Protein AF-A0A2V8BMN4-F1 (afdb_monomer_lite)

Structure (mmCIF, N/CA/C/O backbone):
data_AF-A0A2V8BMN4-F1
#
_entry.id   AF-A0A2V8BMN4-F1
#
loop_
_atom_site.group_PDB
_atom_site.id
_atom_site.type_symbol
_atom_site.label_atom_id
_atom_site.label_alt_id
_atom_site.label_comp_id
_atom_site.label_asym_id
_atom_site.label_entity_id
_atom_site.label_seq_id
_atom_site.pdbx_PDB_ins_code
_atom_site.Cartn_x
_atom_site.Cartn_y
_atom_site.Cartn_z
_atom_site.occupancy
_atom_site.B_iso_or_equiv
_atom_site.auth_seq_id
_atom_site.auth_comp_id
_atom_site.auth_asym_id
_atom_site.auth_atom_id
_atom_site.pdbx_PDB_model_num
ATOM 1 N N . PHE A 1 1 ? -4.314 14.842 12.140 1.00 91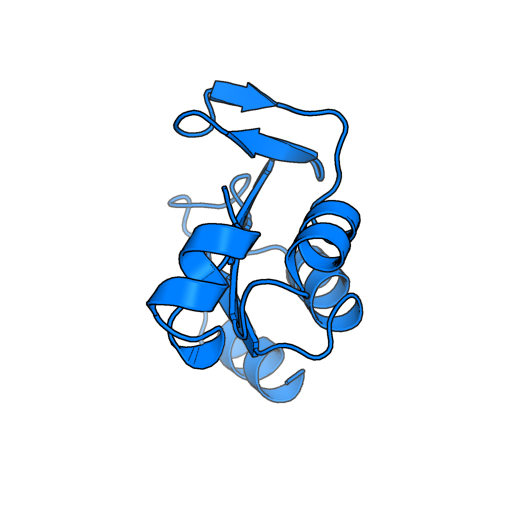.31 1 PHE A N 1
ATOM 2 C CA . PHE A 1 1 ? -5.089 14.914 10.883 1.00 91.31 1 PHE A CA 1
ATOM 3 C C . PHE A 1 1 ? -5.876 13.630 10.627 1.00 91.31 1 PHE A C 1
ATOM 5 O O . PHE A 1 1 ? -7.094 13.706 10.654 1.00 91.31 1 PHE A O 1
ATOM 12 N N . ALA A 1 2 ? -5.227 12.468 10.457 1.00 93.56 2 ALA A N 1
ATOM 13 C CA . ALA A 1 2 ? -5.898 11.204 10.106 1.00 93.56 2 ALA A CA 1
ATOM 14 C C . ALA A 1 2 ? -7.074 10.822 11.030 1.00 93.56 2 ALA A C 1
ATOM 16 O O . ALA A 1 2 ? -8.135 10.457 10.535 1.00 93.56 2 ALA A O 1
ATOM 17 N N . THR A 1 3 ? -6.935 11.006 12.350 1.00 96.94 3 THR A N 1
ATOM 18 C CA . THR A 1 3 ? -8.036 10.829 13.315 1.00 96.94 3 THR A CA 1
ATOM 19 C C . THR A 1 3 ? -9.256 11.682 12.974 1.00 96.94 3 THR A C 1
ATOM 21 O O . THR A 1 3 ? -10.347 11.152 12.834 1.00 96.94 3 THR A O 1
ATOM 24 N N . ALA A 1 4 ? -9.065 12.988 12.764 1.00 97.69 4 ALA A N 1
ATOM 25 C CA . ALA A 1 4 ? -10.161 13.906 12.462 1.00 97.69 4 ALA A CA 1
ATOM 26 C C . ALA A 1 4 ? -10.844 13.573 11.126 1.00 97.69 4 ALA A C 1
ATOM 28 O O . ALA A 1 4 ? -12.061 13.673 11.025 1.00 97.69 4 ALA A O 1
ATOM 29 N N . LEU A 1 5 ? -10.073 13.144 10.117 1.00 97.00 5 LEU A N 1
ATOM 30 C CA . LEU A 1 5 ? -10.630 12.698 8.840 1.00 97.00 5 LEU A CA 1
ATOM 31 C C . LEU A 1 5 ? -11.497 11.449 9.032 1.00 97.00 5 LEU A C 1
ATOM 33 O O . LEU A 1 5 ? -12.662 11.453 8.645 1.00 97.00 5 LEU A O 1
ATOM 37 N N . ARG A 1 6 ? -10.948 10.412 9.677 1.00 96.69 6 ARG A N 1
ATOM 38 C CA . ARG A 1 6 ? -11.675 9.178 10.000 1.00 96.69 6 ARG A CA 1
ATOM 39 C C . ARG A 1 6 ? -12.967 9.476 10.761 1.00 96.69 6 ARG A C 1
ATOM 41 O O . ARG A 1 6 ? -14.008 8.937 10.402 1.00 96.69 6 ARG A O 1
ATOM 48 N N . ASP A 1 7 ? -12.901 10.320 11.787 1.00 97.88 7 ASP A N 1
ATOM 49 C CA . ASP A 1 7 ? -14.051 10.648 12.635 1.00 97.88 7 ASP A CA 1
ATOM 50 C C . ASP A 1 7 ? -15.134 11.418 11.857 1.00 97.88 7 ASP A C 1
ATOM 52 O O . ASP A 1 7 ? -16.319 11.270 12.144 1.00 97.88 7 ASP A O 1
ATOM 56 N N . ALA A 1 8 ? -14.748 12.198 10.841 1.00 98.19 8 ALA A N 1
ATOM 57 C CA . ALA A 1 8 ? -15.678 12.961 10.015 1.00 98.19 8 ALA A CA 1
ATOM 58 C C . ALA A 1 8 ? -16.393 12.123 8.942 1.00 98.19 8 ALA A C 1
ATOM 60 O O . ALA A 1 8 ? -17.570 12.363 8.676 1.00 98.19 8 ALA A O 1
ATOM 61 N N . VAL A 1 9 ? -15.702 11.176 8.290 1.00 97.94 9 VAL A N 1
ATOM 62 C CA . VAL A 1 9 ? -16.262 10.461 7.122 1.00 97.94 9 VAL A CA 1
ATOM 63 C C . VAL A 1 9 ? -16.553 8.978 7.353 1.00 97.94 9 VAL A C 1
ATOM 65 O O . VAL A 1 9 ? -17.337 8.401 6.595 1.00 97.94 9 VAL A O 1
ATOM 68 N N . GLY A 1 10 ? -15.992 8.387 8.408 1.00 97.25 10 GLY A N 1
ATOM 69 C CA . GLY A 1 10 ? -15.970 6.944 8.625 1.00 97.25 10 GLY A CA 1
ATOM 70 C C . GLY A 1 10 ? -14.721 6.307 8.017 1.00 97.25 10 GLY A C 1
ATOM 71 O O . GLY A 1 10 ? -14.289 6.648 6.917 1.00 97.25 10 GLY A O 1
ATOM 72 N N . ARG A 1 11 ? -14.116 5.374 8.753 1.00 96.25 11 ARG A N 1
ATOM 73 C CA . ARG A 1 11 ? -12.879 4.677 8.361 1.00 96.25 11 ARG A CA 1
ATOM 74 C C . ARG A 1 11 ? -13.017 3.898 7.048 1.00 96.25 11 ARG A C 1
ATOM 76 O O . ARG A 1 11 ? -12.063 3.817 6.279 1.00 96.25 11 ARG A O 1
ATOM 83 N N . ASP A 1 12 ? -14.211 3.376 6.794 1.00 97.19 12 ASP A N 1
ATOM 84 C CA . ASP A 1 12 ? -14.607 2.624 5.603 1.00 97.19 12 ASP A CA 1
ATOM 85 C C . ASP A 1 12 ? -14.511 3.448 4.313 1.00 97.19 12 ASP A C 1
ATOM 87 O O . ASP A 1 12 ? -14.382 2.880 3.229 1.00 97.19 12 ASP A O 1
ATOM 91 N N . LYS A 1 13 ? -14.517 4.781 4.436 1.00 97.50 13 LYS A N 1
ATOM 92 C CA . LYS A 1 13 ? -14.416 5.734 3.323 1.00 97.50 13 LYS A CA 1
ATOM 93 C C . LYS A 1 13 ? -13.026 6.338 3.158 1.00 97.50 13 LYS A C 1
ATOM 95 O O . LYS A 1 13 ? -12.853 7.263 2.367 1.00 97.50 13 LYS A O 1
ATOM 100 N N . VAL A 1 14 ? -12.041 5.858 3.914 1.00 97.81 14 VAL A N 1
ATOM 101 C CA . VAL A 1 14 ? -10.661 6.339 3.847 1.00 97.81 14 VAL A CA 1
ATOM 102 C C . VAL A 1 14 ? -9.782 5.230 3.284 1.00 97.81 14 VAL A C 1
ATOM 104 O O . VAL A 1 14 ? -9.812 4.103 3.776 1.00 97.81 14 VAL A O 1
ATOM 107 N N . ILE A 1 15 ? -8.973 5.577 2.281 1.00 97.94 15 ILE A N 1
ATOM 108 C CA . ILE A 1 15 ? -7.925 4.719 1.721 1.00 97.94 15 ILE A CA 1
ATOM 109 C C . ILE A 1 15 ? -6.571 5.350 2.046 1.00 97.94 15 ILE A C 1
ATOM 111 O O . ILE A 1 15 ? -6.354 6.535 1.780 1.00 97.94 15 ILE A O 1
ATOM 115 N N . GLY A 1 16 ? -5.667 4.570 2.633 1.00 97.56 16 GLY A N 1
ATOM 116 C CA . GLY A 1 16 ? -4.282 4.980 2.852 1.00 97.56 16 GLY A CA 1
ATOM 117 C C . GLY A 1 16 ? -3.439 4.709 1.609 1.00 97.56 16 GLY A C 1
ATOM 118 O O . GLY A 1 16 ? -3.278 3.554 1.226 1.00 97.56 16 GLY A O 1
ATOM 119 N N . ALA A 1 17 ? -2.887 5.749 0.985 1.00 97.44 17 ALA A N 1
ATOM 120 C CA . ALA A 1 17 ? -1.907 5.580 -0.087 1.00 97.44 17 ALA A CA 1
ATOM 121 C C . ALA A 1 17 ? -0.515 5.321 0.507 1.00 97.44 17 ALA A C 1
ATOM 123 O O . ALA A 1 17 ? -0.047 6.082 1.359 1.00 97.44 17 ALA A O 1
ATOM 124 N N . VAL A 1 18 ? 0.130 4.245 0.062 1.00 97.81 18 VAL A N 1
ATOM 125 C CA . VAL A 1 18 ? 1.433 3.780 0.540 1.00 97.81 18 VAL A CA 1
ATOM 126 C C . VAL A 1 18 ? 2.327 3.556 -0.671 1.00 97.81 18 VAL A C 1
ATOM 128 O O . VAL A 1 18 ? 2.313 2.498 -1.292 1.00 97.81 18 VAL A O 1
ATOM 131 N N . ASP A 1 19 ? 3.119 4.568 -1.003 1.00 97.88 19 ASP A N 1
ATOM 132 C CA . ASP A 1 19 ? 4.029 4.527 -2.144 1.00 97.88 19 ASP A CA 1
ATOM 133 C C . ASP A 1 19 ? 5.439 4.195 -1.662 1.00 97.88 19 ASP A C 1
ATOM 135 O O . ASP A 1 19 ? 5.988 4.900 -0.808 1.00 97.88 19 ASP A O 1
ATOM 139 N N . SER A 1 20 ? 6.044 3.140 -2.210 1.00 97.50 20 SER A N 1
ATOM 140 C CA . SER A 1 20 ? 7.384 2.711 -1.812 1.00 97.50 20 SER A CA 1
ATOM 141 C C . SER A 1 20 ? 8.352 2.616 -2.980 1.00 97.50 20 SER A C 1
ATOM 143 O O . SER A 1 20 ? 8.024 2.040 -4.013 1.00 97.50 20 SER A O 1
ATOM 145 N N . ARG A 1 21 ? 9.561 3.150 -2.778 1.00 96.25 21 ARG A N 1
ATOM 146 C CA . ARG A 1 21 ? 10.705 3.040 -3.688 1.00 96.25 21 ARG A CA 1
ATOM 147 C C . ARG A 1 21 ? 11.924 2.562 -2.909 1.00 96.25 21 ARG A C 1
ATOM 149 O O . ARG A 1 21 ? 12.239 3.135 -1.864 1.00 96.25 21 ARG A O 1
ATOM 156 N N . GLY A 1 22 ? 12.600 1.527 -3.394 1.00 94.50 22 GLY A N 1
ATOM 157 C CA . GLY A 1 22 ? 13.723 0.901 -2.697 1.00 94.50 22 GLY A CA 1
ATOM 158 C C . GLY A 1 22 ? 13.350 0.382 -1.303 1.00 94.50 22 GLY A C 1
ATOM 159 O O . GLY A 1 22 ? 14.167 0.453 -0.392 1.00 94.50 22 GLY A O 1
ATOM 160 N N . GLY A 1 23 ? 12.100 -0.056 -1.107 1.00 93.88 23 GLY A N 1
ATOM 161 C CA . GLY A 1 23 ? 11.584 -0.550 0.179 1.00 93.88 23 GLY A CA 1
ATOM 162 C C . GLY A 1 23 ? 11.200 0.530 1.201 1.00 93.88 23 GLY A C 1
ATOM 163 O O . GLY A 1 23 ? 10.659 0.210 2.260 1.00 93.88 23 GLY A O 1
ATOM 164 N N . HIS A 1 24 ? 11.413 1.806 0.879 1.00 97.50 24 HIS A N 1
ATOM 165 C CA . HIS A 1 24 ? 11.121 2.940 1.754 1.00 97.50 24 HIS A CA 1
ATOM 166 C C . HIS A 1 24 ? 9.960 3.779 1.231 1.00 97.50 24 HIS A C 1
ATOM 168 O O . HIS A 1 24 ? 9.711 3.824 0.027 1.00 97.50 24 HIS A O 1
ATOM 174 N N . ILE A 1 25 ? 9.248 4.449 2.131 1.00 98.12 25 ILE A N 1
ATOM 175 C CA . ILE A 1 25 ? 8.129 5.325 1.794 1.00 98.12 25 ILE A CA 1
ATOM 176 C C . ILE A 1 25 ? 8.631 6.562 1.073 1.00 98.12 25 ILE A C 1
ATOM 178 O O . ILE A 1 25 ? 9.584 7.215 1.507 1.00 98.12 25 ILE A O 1
ATOM 182 N N . VAL A 1 26 ? 7.935 6.918 -0.001 1.00 97.94 26 VAL A N 1
ATOM 183 C CA . VAL A 1 26 ? 8.159 8.163 -0.722 1.00 97.94 26 VAL A CA 1
ATOM 184 C C . VAL A 1 26 ? 6.909 9.036 -0.702 1.00 97.94 26 VAL A C 1
ATOM 186 O O . VAL A 1 26 ? 5.793 8.576 -0.903 1.00 97.94 26 VAL A O 1
ATOM 189 N N . VAL A 1 27 ? 7.095 10.330 -0.455 1.00 96.44 27 VAL A N 1
ATOM 190 C CA . VAL A 1 27 ? 6.019 11.330 -0.358 1.00 96.44 27 VAL A CA 1
ATOM 191 C C . VAL A 1 27 ? 6.321 12.543 -1.244 1.00 96.44 27 VAL A C 1
ATOM 193 O O . VAL A 1 27 ? 7.360 12.601 -1.909 1.00 96.44 27 VAL A O 1
ATOM 196 N N . HIS A 1 28 ? 5.407 13.520 -1.273 1.00 95.06 28 HIS A N 1
ATOM 197 C CA . HIS A 1 28 ? 5.505 14.730 -2.105 1.00 95.06 28 HIS A CA 1
ATOM 198 C C . HIS A 1 28 ? 5.685 14.417 -3.602 1.00 95.06 28 HIS A C 1
ATOM 200 O O . HIS A 1 28 ? 6.567 14.965 -4.265 1.00 95.06 28 HIS A O 1
ATOM 206 N N . GLY A 1 29 ? 4.861 13.506 -4.134 1.00 92.31 29 GLY A N 1
ATOM 207 C CA . GLY A 1 29 ? 4.971 13.046 -5.523 1.00 92.31 29 GLY A CA 1
ATOM 208 C C . GLY A 1 29 ? 6.271 12.281 -5.776 1.00 92.31 29 GLY A C 1
ATOM 209 O O . GLY A 1 29 ? 6.980 12.565 -6.736 1.00 92.31 29 GLY A O 1
ATOM 210 N N . TRP A 1 30 ? 6.615 11.379 -4.854 1.00 95.19 30 TRP A N 1
ATOM 211 C CA . TRP A 1 30 ? 7.797 10.507 -4.887 1.00 95.19 30 TRP A CA 1
ATOM 212 C C . TRP A 1 30 ? 9.159 11.218 -4.817 1.00 95.19 30 TRP A C 1
ATOM 214 O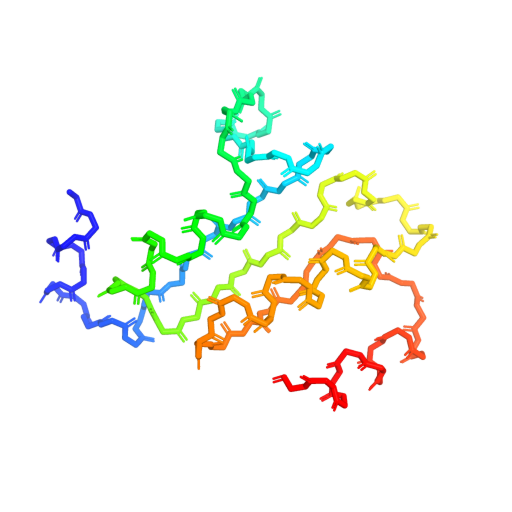 O . TRP A 1 30 ? 10.206 10.629 -5.109 1.00 95.19 30 TRP A O 1
ATOM 224 N N . LYS A 1 31 ? 9.176 12.493 -4.417 1.00 94.56 31 LYS A N 1
ATOM 225 C CA . LYS A 1 31 ? 10.392 13.322 -4.359 1.00 94.56 31 LYS A CA 1
ATOM 226 C C . LYS A 1 31 ? 11.158 13.177 -3.051 1.00 94.56 31 LYS A C 1
ATOM 228 O O . LYS A 1 31 ? 12.362 13.407 -3.029 1.00 94.56 31 LYS A O 1
ATOM 233 N N . THR A 1 32 ? 10.480 12.798 -1.973 1.00 96.88 32 THR A N 1
ATOM 234 C CA . THR A 1 32 ? 11.082 12.723 -0.639 1.00 96.88 32 THR A CA 1
ATOM 235 C C . THR A 1 32 ? 10.971 11.308 -0.106 1.00 96.88 32 THR A C 1
ATOM 237 O O . THR A 1 32 ? 9.860 10.836 0.118 1.00 96.88 32 THR A O 1
ATOM 240 N N . ALA A 1 33 ? 12.109 10.650 0.106 1.00 97.19 33 ALA A N 1
ATOM 241 C CA . ALA A 1 33 ? 12.165 9.372 0.805 1.00 97.19 33 ALA A CA 1
ATOM 242 C C . ALA A 1 33 ? 12.175 9.592 2.323 1.00 97.19 33 ALA A C 1
ATOM 244 O O . ALA A 1 33 ? 12.808 10.525 2.820 1.00 97.19 33 ALA A O 1
ATOM 245 N N . LEU A 1 34 ? 11.478 8.724 3.046 1.00 96.88 34 LEU A N 1
ATOM 246 C CA . LEU A 1 34 ? 11.464 8.662 4.503 1.00 96.88 34 LEU A CA 1
ATOM 247 C C . LEU A 1 34 ? 12.155 7.368 4.958 1.00 96.88 34 LEU A C 1
ATOM 249 O O . LEU A 1 34 ? 12.134 6.389 4.220 1.00 96.88 34 LEU A O 1
ATOM 253 N N . PRO A 1 35 ? 12.714 7.302 6.179 1.00 96.00 35 PRO A N 1
ATOM 254 C CA . PRO A 1 35 ? 13.328 6.074 6.697 1.00 96.00 35 PRO A CA 1
ATOM 255 C C . PRO A 1 35 ? 12.309 4.969 7.036 1.00 96.00 35 PRO A C 1
ATOM 257 O O . PRO A 1 35 ? 12.700 3.910 7.509 1.00 96.00 35 PRO A O 1
ATOM 260 N N . LEU A 1 36 ? 11.017 5.213 6.804 1.00 97.00 36 LEU A N 1
ATOM 261 C CA . LEU A 1 36 ? 9.918 4.298 7.088 1.00 97.00 36 LEU A CA 1
ATOM 262 C C . LEU A 1 36 ? 9.741 3.298 5.944 1.00 97.00 36 LEU A C 1
ATOM 264 O O . LEU A 1 36 ? 9.737 3.688 4.776 1.00 97.00 36 LEU A O 1
ATOM 268 N N . THR A 1 37 ? 9.550 2.029 6.268 1.00 98.12 37 THR A N 1
ATOM 269 C CA . THR A 1 37 ? 9.195 0.985 5.302 1.00 98.12 37 THR A CA 1
ATOM 270 C C . THR A 1 37 ? 7.696 0.984 4.993 1.00 98.12 37 THR A C 1
ATOM 272 O O . THR A 1 37 ? 6.884 1.553 5.726 1.00 98.12 37 THR A O 1
ATOM 275 N N . ALA A 1 38 ? 7.297 0.308 3.911 1.00 97.44 38 ALA A N 1
ATOM 276 C CA . ALA A 1 38 ? 5.879 0.141 3.573 1.00 97.44 38 ALA A CA 1
ATOM 277 C C . ALA A 1 38 ? 5.085 -0.604 4.660 1.00 97.4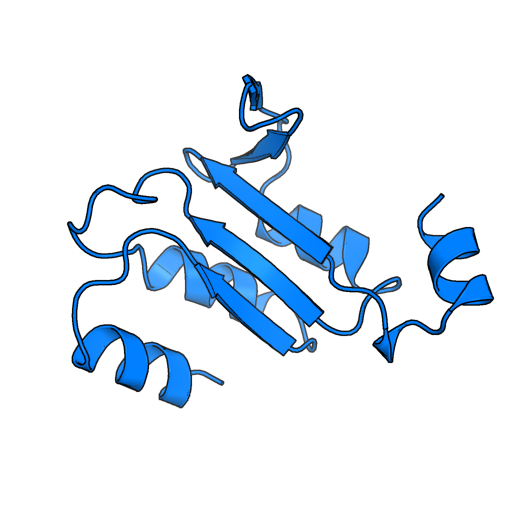4 38 ALA A C 1
ATOM 279 O O . ALA A 1 38 ? 3.955 -0.229 4.968 1.00 97.44 38 ALA A O 1
ATOM 280 N N . VAL A 1 39 ? 5.704 -1.612 5.279 1.00 98.00 39 VAL A N 1
ATOM 281 C CA . VAL A 1 39 ? 5.124 -2.402 6.375 1.00 98.00 39 VAL A CA 1
ATOM 282 C C . VAL A 1 39 ? 4.825 -1.520 7.587 1.00 98.00 39 VAL A C 1
ATOM 284 O O . VAL A 1 39 ? 3.695 -1.502 8.074 1.00 98.00 39 VAL A O 1
ATOM 287 N N . GLU A 1 40 ? 5.807 -0.739 8.041 1.00 98.19 40 GLU A N 1
ATOM 288 C CA . GLU A 1 40 ? 5.630 0.145 9.198 1.00 98.19 40 GLU A CA 1
ATOM 289 C C . GLU A 1 40 ? 4.584 1.235 8.921 1.00 98.19 40 GLU A C 1
ATOM 291 O O . GLU A 1 40 ? 3.791 1.582 9.797 1.00 98.19 40 GLU A O 1
ATOM 296 N N . ALA A 1 41 ? 4.544 1.756 7.691 1.00 97.75 41 ALA A N 1
ATOM 297 C CA . ALA A 1 41 ? 3.569 2.764 7.290 1.00 97.75 41 ALA A CA 1
ATOM 298 C C . ALA A 1 41 ? 2.134 2.232 7.336 1.00 97.75 41 ALA A C 1
ATOM 300 O O . ALA A 1 41 ? 1.250 2.892 7.883 1.00 97.75 41 ALA A O 1
ATOM 301 N N . VAL A 1 42 ? 1.908 1.030 6.806 1.00 97.69 42 VAL A N 1
ATOM 302 C CA . VAL A 1 42 ? 0.596 0.378 6.836 1.00 97.69 42 VAL A CA 1
ATOM 303 C C . VAL A 1 42 ? 0.140 0.121 8.270 1.00 97.69 42 VAL A C 1
ATOM 305 O O . VAL A 1 42 ? -0.972 0.508 8.628 1.00 97.69 42 VAL A O 1
ATOM 308 N N . GLN A 1 43 ? 1.006 -0.425 9.123 1.00 97.88 43 GLN A N 1
ATOM 309 C CA . GLN A 1 43 ? 0.682 -0.665 10.534 1.00 97.88 43 GLN A CA 1
ATOM 310 C C . GLN A 1 43 ? 0.326 0.631 11.276 1.00 97.88 43 GLN A C 1
ATOM 312 O O . GLN A 1 43 ? -0.632 0.671 12.050 1.00 97.88 43 GLN A O 1
ATOM 317 N N . ALA A 1 44 ? 1.060 1.717 11.014 1.00 96.88 44 ALA A N 1
ATOM 318 C CA . ALA A 1 44 ? 0.789 3.019 11.618 1.00 96.88 44 ALA A CA 1
ATOM 319 C C . ALA A 1 44 ? -0.538 3.637 11.142 1.00 96.88 44 ALA A C 1
ATOM 321 O O . ALA A 1 44 ? -1.186 4.372 11.894 1.00 96.88 44 ALA A O 1
ATOM 322 N N . LEU A 1 45 ? -0.946 3.358 9.901 1.00 97.06 45 LEU A N 1
ATOM 323 C CA . LEU A 1 45 ? -2.146 3.921 9.283 1.00 97.06 45 LEU A CA 1
ATOM 324 C C . LEU A 1 45 ? -3.410 3.071 9.488 1.00 97.06 45 LEU A C 1
ATOM 326 O O . LEU A 1 45 ? -4.517 3.602 9.393 1.00 97.06 45 LEU A O 1
ATOM 330 N N . GLU A 1 46 ? -3.271 1.787 9.822 1.00 96.94 46 GLU A N 1
ATOM 331 C CA . GLU A 1 46 ? -4.372 0.824 9.956 1.00 96.94 46 GLU A CA 1
ATOM 332 C C . GLU A 1 46 ? -5.528 1.284 10.875 1.00 96.94 46 GLU A C 1
ATOM 334 O O . GLU A 1 46 ? -6.696 1.026 10.555 1.00 96.94 46 GLU A O 1
ATOM 339 N N . PRO A 1 47 ? -5.303 2.028 11.977 1.00 97.38 47 PRO A N 1
ATOM 340 C CA . PRO A 1 47 ? -6.396 2.573 12.788 1.00 97.38 47 PRO A CA 1
ATOM 341 C C . PRO A 1 47 ? -7.288 3.617 12.083 1.00 97.38 47 PRO A C 1
ATOM 343 O O . PRO A 1 47 ? -8.340 3.977 12.627 1.00 97.38 47 PRO A O 1
ATOM 346 N N . TYR A 1 48 ? -6.884 4.129 10.914 1.00 97.94 48 TYR A N 1
ATOM 347 C CA . TYR A 1 48 ? -7.504 5.284 10.250 1.00 97.94 48 TYR A CA 1
ATOM 348 C C . TYR A 1 48 ? -8.168 4.988 8.900 1.00 97.94 48 TYR A C 1
ATOM 350 O O . TYR A 1 48 ? -8.995 5.792 8.475 1.00 97.94 48 TYR A O 1
ATOM 358 N N . CYS A 1 49 ? -7.885 3.847 8.267 1.00 97.56 49 CYS A N 1
ATOM 359 C CA . CYS A 1 49 ? -8.472 3.434 6.986 1.00 97.56 49 CYS A CA 1
ATOM 360 C C . CYS A 1 49 ? -8.831 1.942 6.971 1.00 97.56 49 CYS A C 1
ATOM 362 O O . CYS A 1 49 ? -8.289 1.162 7.755 1.00 97.56 49 CYS A O 1
ATOM 364 N N . ASP A 1 50 ? -9.773 1.545 6.111 1.00 97.56 50 ASP A N 1
ATOM 365 C CA . ASP A 1 50 ? -10.150 0.134 5.891 1.00 97.56 50 ASP A CA 1
ATOM 366 C C . ASP A 1 50 ? -9.540 -0.480 4.631 1.00 97.56 50 ASP A C 1
ATOM 368 O O . ASP A 1 50 ? -9.704 -1.676 4.375 1.00 97.56 50 ASP A O 1
ATOM 372 N N . GLU A 1 51 ? -8.807 0.325 3.870 1.00 97.94 51 GLU A N 1
ATOM 373 C CA . GLU A 1 51 ? -8.112 -0.111 2.673 1.00 97.94 51 GLU A CA 1
ATOM 374 C C . GLU A 1 51 ? -6.809 0.660 2.477 1.00 97.94 51 GLU A C 1
ATOM 376 O O . GLU A 1 51 ? -6.680 1.825 2.869 1.00 97.94 51 GLU A O 1
ATOM 381 N N . PHE A 1 52 ? -5.854 -0.015 1.851 1.00 98.38 52 PHE A N 1
ATOM 382 C CA . PHE A 1 52 ? -4.592 0.542 1.411 1.00 98.38 52 PHE A CA 1
ATOM 383 C C . PHE A 1 52 ? -4.458 0.424 -0.098 1.00 98.38 52 PHE A C 1
ATOM 385 O O . PHE A 1 52 ? -4.739 -0.626 -0.670 1.00 98.38 52 PHE A O 1
ATOM 392 N N . LEU A 1 53 ? -3.974 1.490 -0.724 1.00 97.94 53 LEU A N 1
ATOM 393 C CA . LEU A 1 53 ? -3.434 1.451 -2.074 1.00 97.94 53 LEU A CA 1
ATOM 394 C C . LEU A 1 53 ? -1.914 1.414 -1.943 1.00 97.94 53 LEU A C 1
ATOM 396 O O . LEU A 1 53 ? -1.314 2.413 -1.545 1.00 97.94 53 LEU A O 1
ATOM 400 N N . TYR A 1 54 ? -1.311 0.264 -2.228 1.00 97.81 54 TYR A N 1
ATOM 401 C CA . TYR A 1 54 ? 0.138 0.107 -2.210 1.00 97.81 54 TYR A CA 1
ATOM 402 C C . TYR A 1 54 ? 0.702 0.205 -3.621 1.00 97.81 54 TYR A C 1
ATOM 404 O O . TYR A 1 54 ? 0.365 -0.613 -4.477 1.00 97.81 54 TYR A O 1
ATOM 412 N N . THR A 1 55 ? 1.594 1.169 -3.832 1.00 97.69 55 THR A N 1
ATOM 413 C CA . THR A 1 55 ? 2.276 1.377 -5.109 1.00 97.69 55 THR A CA 1
ATOM 414 C C . THR A 1 55 ? 3.738 0.971 -4.984 1.00 97.69 55 THR A C 1
ATOM 416 O O . THR A 1 55 ? 4.503 1.590 -4.233 1.00 97.69 55 THR A O 1
ATOM 419 N N . HIS A 1 56 ? 4.156 -0.036 -5.752 1.00 96.75 56 HIS A N 1
ATOM 420 C CA . HIS A 1 56 ? 5.572 -0.355 -5.918 1.00 96.75 56 HIS A CA 1
ATOM 421 C C . HIS A 1 56 ? 6.191 0.578 -6.971 1.00 96.75 56 HIS A C 1
ATOM 423 O O . HIS A 1 56 ? 6.153 0.316 -8.173 1.00 96.75 56 HIS A O 1
ATOM 429 N N . VAL A 1 57 ? 6.732 1.712 -6.514 1.00 96.81 57 VAL A N 1
ATOM 430 C CA . VAL A 1 57 ? 7.194 2.819 -7.370 1.00 96.81 57 VAL A CA 1
ATOM 431 C C . VAL A 1 57 ? 8.388 2.420 -8.235 1.00 96.81 57 VAL A C 1
ATOM 433 O O . VAL A 1 57 ? 8.551 2.970 -9.319 1.00 96.81 57 VAL A O 1
ATOM 436 N N . ASP A 1 58 ? 9.208 1.462 -7.795 1.00 93.12 58 ASP A N 1
ATOM 437 C CA . ASP A 1 58 ? 10.371 0.997 -8.564 1.00 93.12 58 ASP A CA 1
ATOM 438 C C . ASP A 1 58 ? 9.986 0.453 -9.952 1.00 93.12 58 ASP A C 1
ATOM 440 O O . ASP A 1 58 ? 10.761 0.595 -10.897 1.00 93.12 58 ASP A O 1
ATOM 444 N N . THR A 1 59 ? 8.786 -0.124 -10.095 1.00 91.38 59 THR A N 1
ATOM 445 C CA . THR A 1 59 ? 8.292 -0.706 -11.357 1.00 91.38 59 THR A CA 1
ATOM 446 C C . THR A 1 59 ? 7.093 0.033 -11.951 1.00 91.38 59 THR A C 1
ATOM 448 O O . THR A 1 59 ? 6.572 -0.367 -12.996 1.00 91.38 59 THR A O 1
ATOM 451 N N . GLU A 1 60 ? 6.632 1.109 -11.312 1.00 89.81 60 GLU A N 1
ATOM 452 C CA . GLU A 1 60 ? 5.450 1.856 -11.746 1.00 89.81 60 GLU A CA 1
ATOM 453 C C . GLU A 1 60 ? 5.642 2.459 -13.146 1.00 89.81 60 GLU A C 1
ATOM 455 O O . GLU A 1 60 ? 6.664 3.069 -13.455 1.00 89.81 60 GLU A O 1
ATOM 460 N N . GLY A 1 61 ? 4.652 2.253 -14.019 1.00 87.94 61 GLY A N 1
ATOM 461 C CA . GLY A 1 61 ? 4.678 2.703 -15.412 1.00 87.94 61 GLY A CA 1
ATOM 462 C C . GLY A 1 61 ? 5.708 2.027 -16.329 1.00 87.94 61 GLY A C 1
ATOM 463 O O . GLY A 1 61 ? 5.733 2.344 -17.517 1.00 87.94 61 GLY A O 1
ATOM 464 N N . LEU A 1 62 ? 6.535 1.096 -15.834 1.00 90.38 62 LEU A N 1
ATOM 465 C CA . LEU A 1 62 ? 7.578 0.452 -16.646 1.00 90.38 62 LEU A CA 1
ATOM 466 C C . LEU A 1 62 ? 7.067 -0.736 -17.469 1.00 90.38 62 LEU A C 1
ATOM 468 O O . LEU A 1 62 ? 7.692 -1.099 -18.460 1.00 90.38 62 LEU A O 1
ATOM 472 N N . MET A 1 63 ? 5.934 -1.332 -17.078 1.00 85.50 63 MET A N 1
ATOM 473 C CA . MET A 1 63 ? 5.379 -2.540 -17.709 1.00 85.50 63 MET A CA 1
ATOM 474 C C . MET A 1 63 ? 6.407 -3.684 -17.821 1.00 85.50 63 MET A C 1
ATOM 476 O O . MET A 1 63 ? 6.458 -4.392 -18.826 1.00 85.50 63 MET A O 1
ATOM 480 N N . THR A 1 64 ? 7.221 -3.878 -16.780 1.00 90.50 64 THR A N 1
ATOM 481 C CA . THR A 1 64 ? 8.247 -4.936 -16.706 1.00 90.50 64 THR A CA 1
ATOM 482 C C . THR A 1 64 ? 7.944 -6.023 -15.672 1.00 90.50 64 THR A C 1
ATOM 484 O O . THR A 1 64 ? 8.799 -6.865 -15.412 1.00 90.50 64 THR A O 1
ATOM 487 N N . GLY A 1 65 ? 6.751 -6.005 -15.079 1.00 87.75 65 GLY A N 1
ATOM 488 C CA . GLY A 1 65 ? 6.381 -6.844 -13.945 1.00 87.75 65 GLY A CA 1
ATOM 489 C C . GLY A 1 65 ? 6.553 -6.103 -12.621 1.00 87.75 65 GLY A C 1
ATOM 490 O O . GLY A 1 65 ? 7.302 -5.126 -12.532 1.00 87.75 65 GLY A O 1
ATOM 491 N N . THR A 1 66 ? 5.825 -6.556 -11.603 1.00 92.06 66 THR A N 1
ATOM 492 C CA . THR A 1 66 ? 5.847 -5.973 -10.251 1.00 92.06 66 THR A CA 1
ATOM 493 C C . THR A 1 66 ? 6.545 -6.886 -9.248 1.00 92.06 66 THR A C 1
ATOM 495 O O . THR A 1 66 ? 6.690 -8.089 -9.468 1.00 92.06 66 THR A O 1
ATOM 498 N N . SER A 1 67 ? 6.950 -6.334 -8.104 1.00 94.38 67 SER A N 1
ATOM 499 C CA . SER A 1 67 ? 7.463 -7.142 -7.000 1.00 94.38 67 SER A CA 1
ATOM 500 C C . SER A 1 67 ? 6.310 -7.772 -6.215 1.00 94.38 67 SER A C 1
ATOM 502 O O . SER A 1 67 ? 5.742 -7.158 -5.310 1.00 94.38 67 SER A O 1
ATOM 504 N N . ILE A 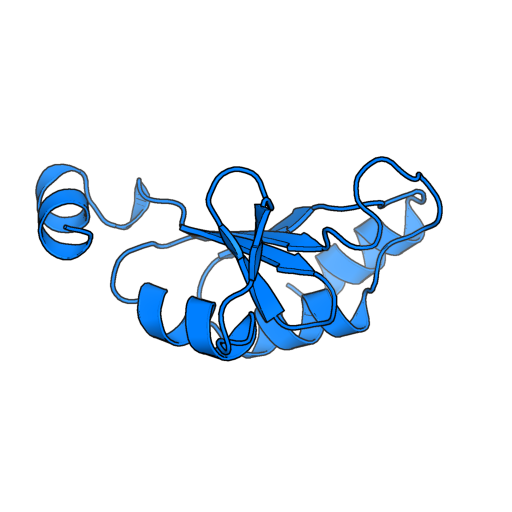1 68 ? 5.985 -9.026 -6.542 1.00 94.00 68 ILE A N 1
ATOM 505 C CA . ILE A 1 68 ? 4.991 -9.817 -5.798 1.00 94.00 68 ILE A CA 1
ATOM 506 C C . ILE A 1 68 ? 5.392 -9.934 -4.324 1.00 94.00 68 ILE A C 1
ATOM 508 O O . ILE A 1 68 ? 4.561 -9.705 -3.452 1.00 94.00 68 ILE A O 1
ATOM 512 N N . ASP A 1 69 ? 6.667 -10.190 -4.030 1.00 95.06 69 ASP A N 1
ATOM 513 C CA . ASP A 1 69 ? 7.154 -10.321 -2.652 1.00 95.06 69 ASP A CA 1
ATOM 514 C C . ASP A 1 69 ? 6.956 -9.039 -1.831 1.00 95.06 69 ASP A C 1
ATOM 516 O O . ASP A 1 69 ? 6.537 -9.107 -0.674 1.00 95.06 69 ASP A O 1
ATOM 520 N N . ALA A 1 70 ? 7.199 -7.862 -2.421 1.00 95.75 70 ALA A N 1
ATOM 521 C CA . ALA A 1 70 ? 6.966 -6.590 -1.738 1.00 95.75 70 ALA A CA 1
ATOM 522 C C . ALA A 1 70 ? 5.476 -6.383 -1.427 1.00 95.75 70 ALA A C 1
ATOM 524 O O . ALA A 1 70 ? 5.125 -5.978 -0.318 1.00 95.75 70 ALA A O 1
ATOM 525 N N . ILE A 1 71 ? 4.596 -6.715 -2.378 1.00 96.25 71 ILE A N 1
ATOM 526 C CA . ILE A 1 71 ? 3.143 -6.642 -2.186 1.00 96.25 71 ILE A CA 1
ATOM 527 C C . ILE A 1 71 ? 2.700 -7.611 -1.083 1.00 96.25 71 ILE A C 1
ATOM 529 O O . ILE A 1 71 ? 1.949 -7.220 -0.189 1.00 96.25 71 ILE A O 1
ATOM 533 N N . LEU A 1 72 ? 3.188 -8.854 -1.099 1.00 96.06 72 LEU A N 1
ATOM 534 C CA . LEU A 1 72 ? 2.848 -9.866 -0.097 1.00 96.06 72 LEU A CA 1
ATOM 535 C C . LEU A 1 72 ? 3.358 -9.503 1.302 1.00 96.06 72 LEU A C 1
ATOM 537 O O . LEU A 1 72 ? 2.664 -9.757 2.287 1.00 96.06 72 LEU A O 1
ATOM 541 N N . ALA A 1 73 ? 4.520 -8.855 1.409 1.00 96.94 73 ALA A N 1
ATOM 542 C CA . ALA A 1 73 ? 5.018 -8.345 2.684 1.00 96.94 73 ALA A CA 1
ATOM 543 C C . ALA A 1 73 ? 4.068 -7.295 3.283 1.00 96.94 73 ALA A C 1
ATOM 545 O O . ALA A 1 73 ? 3.761 -7.338 4.475 1.00 96.94 73 ALA A O 1
ATOM 546 N N . VAL A 1 74 ? 3.550 -6.384 2.454 1.00 97.25 74 VAL A N 1
ATOM 547 C CA . VAL A 1 74 ? 2.555 -5.389 2.882 1.00 97.25 74 VAL A CA 1
ATOM 548 C C . VAL A 1 74 ? 1.218 -6.054 3.216 1.00 97.25 74 VAL A C 1
ATOM 550 O O . VAL A 1 74 ? 0.613 -5.743 4.241 1.00 97.25 74 VAL A O 1
ATOM 553 N N . ARG A 1 75 ? 0.779 -7.016 2.401 1.00 96.94 75 ARG A N 1
ATOM 554 C CA . ARG A 1 75 ? -0.450 -7.789 2.624 1.00 96.94 75 ARG A CA 1
ATOM 555 C C . ARG A 1 75 ? -0.447 -8.527 3.956 1.00 96.94 75 ARG A C 1
ATOM 557 O O . ARG A 1 75 ? -1.468 -8.554 4.638 1.00 96.94 75 ARG A O 1
ATOM 564 N N . ALA A 1 76 ? 0.691 -9.106 4.329 1.00 96.88 76 ALA A N 1
ATOM 565 C CA . ALA A 1 76 ? 0.869 -9.801 5.599 1.00 96.88 76 ALA A CA 1
ATOM 566 C C . ALA A 1 76 ? 0.915 -8.848 6.807 1.00 96.88 76 ALA A C 1
ATOM 568 O O . ALA A 1 76 ? 0.676 -9.274 7.935 1.00 96.88 76 ALA A O 1
ATOM 569 N N . ALA A 1 77 ? 1.210 -7.565 6.587 1.00 96.94 77 ALA A N 1
ATOM 570 C CA . ALA A 1 77 ? 1.349 -6.573 7.647 1.00 96.94 77 ALA A CA 1
ATOM 571 C C . ALA A 1 77 ? 0.018 -5.981 8.134 1.00 96.94 77 ALA A C 1
ATOM 573 O O . ALA A 1 77 ? 0.027 -5.251 9.125 1.00 96.94 77 ALA A O 1
ATOM 574 N N . THR A 1 78 ? -1.104 -6.268 7.463 1.00 96.94 78 THR A N 1
ATOM 575 C CA . THR A 1 78 ? -2.406 -5.688 7.804 1.00 96.94 78 THR A CA 1
ATOM 576 C C . THR A 1 78 ? -3.570 -6.649 7.629 1.00 96.94 78 THR A C 1
ATOM 578 O O . THR A 1 78 ? -3.581 -7.526 6.767 1.00 96.94 78 THR A O 1
ATOM 581 N N . SER A 1 79 ? -4.601 -6.442 8.446 1.00 95.69 79 SER A N 1
ATOM 582 C CA . SER A 1 79 ? -5.895 -7.110 8.289 1.00 95.69 79 SER A CA 1
ATOM 583 C C . SER A 1 79 ? -6.818 -6.408 7.283 1.00 95.69 79 SER A C 1
ATOM 585 O O . SER A 1 79 ? -7.898 -6.915 6.976 1.00 95.69 79 SER A O 1
ATOM 587 N N . ARG A 1 80 ? -6.424 -5.224 6.793 1.00 96.75 80 ARG A N 1
ATOM 588 C CA . ARG A 1 80 ? -7.236 -4.379 5.907 1.00 96.75 80 ARG A CA 1
ATOM 589 C C . ARG A 1 80 ? -7.100 -4.780 4.449 1.00 96.75 80 ARG A C 1
ATOM 591 O O . ARG A 1 80 ? -6.195 -5.520 4.071 1.00 96.75 80 ARG A O 1
ATOM 598 N N . ARG A 1 81 ? -8.034 -4.295 3.627 1.00 97.06 81 ARG A N 1
ATOM 599 C CA . ARG A 1 81 ? -7.993 -4.540 2.183 1.00 97.06 81 ARG A CA 1
ATOM 600 C C . ARG A 1 81 ? -6.737 -3.906 1.595 1.00 97.06 81 ARG A C 1
ATOM 602 O O . ARG A 1 81 ? -6.330 -2.827 2.028 1.00 97.06 81 ARG A O 1
ATOM 609 N N . LEU A 1 82 ? -6.157 -4.564 0.601 1.00 97.75 82 LEU A N 1
ATOM 610 C CA . LEU A 1 82 ? -4.984 -4.077 -0.104 1.00 97.75 82 LEU A CA 1
ATOM 611 C C . LEU A 1 82 ? -5.256 -4.095 -1.604 1.00 97.75 82 LEU A C 1
ATOM 613 O O . LEU A 1 82 ? -5.513 -5.146 -2.183 1.00 97.75 82 LEU A O 1
ATOM 617 N N . THR A 1 83 ? -5.151 -2.930 -2.224 1.00 97.12 83 THR A N 1
ATOM 618 C CA . THR A 1 83 ? -5.094 -2.778 -3.673 1.00 97.12 83 THR A CA 1
ATOM 619 C C . THR A 1 83 ? -3.631 -2.591 -4.062 1.00 97.12 83 THR A C 1
ATOM 621 O O . THR A 1 83 ? -2.978 -1.656 -3.597 1.00 97.12 83 THR A O 1
ATOM 624 N N . ALA 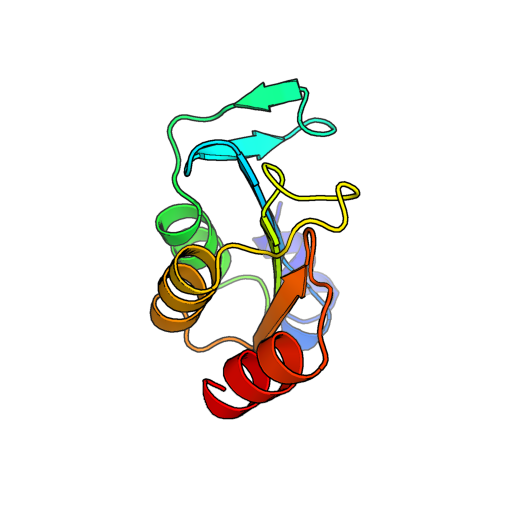A 1 84 ? -3.106 -3.492 -4.892 1.00 95.56 84 ALA A N 1
ATOM 625 C CA . ALA A 1 84 ? -1.737 -3.420 -5.393 1.00 95.56 84 ALA A CA 1
ATOM 626 C C . ALA A 1 84 ? -1.660 -2.623 -6.704 1.00 95.56 84 ALA A C 1
ATOM 628 O O . ALA A 1 84 ? -2.480 -2.809 -7.604 1.00 95.56 84 ALA A O 1
ATOM 629 N N . ALA A 1 85 ? -0.647 -1.769 -6.815 1.00 93.56 85 ALA A N 1
ATOM 630 C CA . ALA A 1 85 ? -0.317 -0.969 -7.987 1.00 93.56 85 ALA A CA 1
ATOM 631 C C . ALA A 1 85 ? 1.202 -0.981 -8.245 1.00 93.56 85 ALA A C 1
ATOM 633 O O . ALA A 1 85 ? 1.997 -1.286 -7.353 1.00 93.56 85 ALA A O 1
ATOM 634 N N . GLY A 1 86 ? 1.604 -0.642 -9.473 1.00 89.62 86 GLY A N 1
ATOM 635 C CA . GLY A 1 86 ? 3.011 -0.561 -9.871 1.00 89.62 86 GLY A CA 1
ATOM 636 C C . GLY A 1 86 ? 3.483 -1.696 -10.764 1.00 89.62 86 GLY A C 1
ATOM 637 O O . GLY A 1 86 ? 4.029 -2.677 -10.280 1.00 89.62 86 GLY A O 1
ATOM 638 N N . GLY A 1 87 ? 3.365 -1.539 -12.085 1.00 88.88 87 GLY A N 1
ATOM 639 C CA . GLY A 1 87 ? 4.129 -2.351 -13.044 1.00 88.88 87 GLY A CA 1
ATOM 640 C C . GLY A 1 87 ? 3.611 -3.762 -13.343 1.00 88.88 87 GLY A C 1
ATOM 641 O O . GLY A 1 87 ? 4.329 -4.514 -13.993 1.00 88.88 87 GLY A O 1
ATOM 642 N N . ILE A 1 88 ? 2.392 -4.125 -12.924 1.00 91.12 88 ILE A N 1
ATOM 643 C CA . ILE A 1 88 ? 1.741 -5.393 -13.314 1.00 91.12 88 ILE A CA 1
ATOM 644 C C . ILE A 1 88 ? 1.635 -5.477 -14.845 1.00 91.12 88 ILE A C 1
ATOM 646 O O . ILE A 1 88 ? 1.260 -4.507 -15.506 1.00 91.12 88 ILE A O 1
ATOM 650 N N . THR A 1 89 ? 1.935 -6.646 -15.410 1.00 93.25 89 THR A N 1
ATOM 651 C CA . THR A 1 89 ? 1.989 -6.872 -16.867 1.00 93.25 89 THR A CA 1
ATOM 652 C C . THR A 1 89 ? 1.166 -8.054 -17.343 1.00 93.25 89 THR A C 1
ATOM 654 O O . THR A 1 89 ? 0.717 -8.067 -18.490 1.00 93.25 89 THR A O 1
ATOM 657 N N . THR A 1 90 ? 0.966 -9.058 -16.492 1.00 93.19 90 THR A N 1
ATOM 658 C CA . THR A 1 90 ? 0.377 -10.332 -16.899 1.00 93.19 90 THR A CA 1
ATOM 659 C C . THR A 1 90 ? -0.849 -10.694 -16.076 1.00 93.19 90 THR A C 1
ATOM 661 O O . THR A 1 90 ? -1.007 -10.313 -14.918 1.00 93.19 90 THR A O 1
ATOM 664 N N . ARG A 1 91 ? -1.716 -11.518 -16.671 1.00 94.56 91 ARG A N 1
ATOM 665 C CA . ARG A 1 91 ? -2.853 -12.108 -15.962 1.00 94.56 91 ARG A CA 1
ATOM 666 C C . ARG A 1 91 ? -2.414 -13.029 -14.818 1.00 94.56 91 ARG A C 1
ATOM 668 O O . ARG A 1 91 ? -3.080 -13.059 -13.794 1.00 94.56 91 ARG A O 1
ATOM 675 N N . ALA A 1 92 ? -1.286 -13.722 -14.975 1.00 94.00 92 ALA A N 1
ATOM 676 C CA . ALA A 1 92 ? -0.753 -14.611 -13.948 1.00 94.00 92 ALA A CA 1
ATOM 677 C C . ALA A 1 92 ? -0.376 -13.8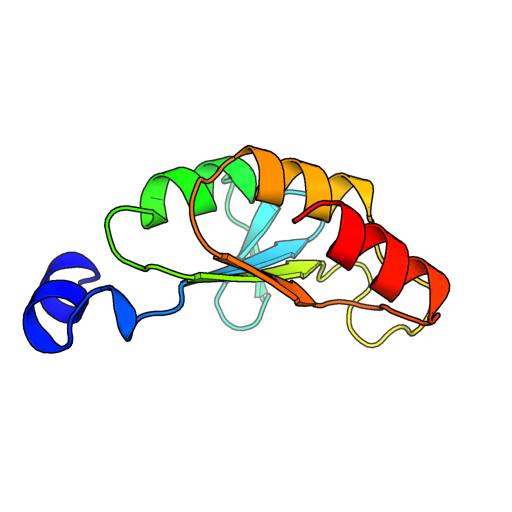54 -12.663 1.00 94.00 92 ALA A C 1
ATOM 679 O O . ALA A 1 92 ? -0.669 -14.337 -11.575 1.00 94.00 92 ALA A O 1
ATOM 680 N N . GLU A 1 93 ? 0.206 -12.653 -12.777 1.00 93.25 93 GLU A N 1
ATOM 681 C CA . GLU A 1 93 ? 0.464 -11.785 -11.617 1.00 93.25 93 GLU A CA 1
ATOM 682 C C . GLU A 1 93 ? -0.843 -11.395 -10.913 1.00 93.25 93 GLU A C 1
ATOM 684 O O . GLU A 1 93 ? -0.932 -11.480 -9.691 1.00 93.25 93 GLU A O 1
ATOM 689 N N . ILE A 1 94 ? -1.882 -11.031 -11.675 1.00 94.06 94 ILE A N 1
ATOM 690 C CA . ILE A 1 94 ? -3.205 -10.694 -11.124 1.00 94.06 94 ILE A CA 1
ATOM 691 C C . ILE A 1 94 ? -3.803 -11.890 -10.376 1.00 94.06 94 ILE A C 1
ATOM 693 O O . ILE A 1 94 ? -4.268 -11.737 -9.249 1.00 94.06 94 ILE A O 1
ATOM 697 N N . ASP A 1 95 ? -3.784 -13.076 -10.986 1.00 95.25 95 ASP A N 1
ATOM 698 C CA . ASP A 1 95 ? -4.357 -14.282 -10.386 1.00 95.25 95 ASP A CA 1
ATOM 699 C C . ASP A 1 95 ? -3.576 -14.701 -9.121 1.00 95.25 95 ASP A C 1
ATOM 701 O O . ASP A 1 95 ? -4.188 -15.089 -8.125 1.00 95.25 95 ASP A O 1
ATOM 705 N N . ALA A 1 96 ? -2.244 -14.559 -9.116 1.00 93.12 96 ALA A N 1
ATOM 706 C CA . ALA A 1 96 ? -1.402 -14.834 -7.949 1.00 93.12 96 ALA A CA 1
ATOM 707 C C . ALA A 1 96 ? -1.686 -13.876 -6.781 1.00 93.12 96 ALA A C 1
ATOM 709 O O . ALA A 1 96 ? -1.805 -14.310 -5.631 1.00 93.12 96 ALA A O 1
ATOM 710 N N . LEU A 1 97 ? -1.838 -12.581 -7.070 1.00 93.75 97 LEU A N 1
ATOM 711 C CA . LEU A 1 97 ? -2.207 -11.586 -6.065 1.00 93.75 97 LEU A CA 1
ATOM 712 C C . LEU A 1 97 ? -3.618 -11.839 -5.530 1.00 93.75 97 LEU A C 1
ATOM 714 O O . LEU A 1 97 ? -3.812 -11.856 -4.320 1.00 93.75 97 LEU A O 1
ATOM 718 N N . HIS A 1 98 ? -4.585 -12.125 -6.405 1.00 93.56 98 HIS A N 1
ATOM 719 C CA . HIS A 1 98 ? -5.957 -12.420 -5.993 1.00 93.56 98 HIS A CA 1
ATOM 720 C C . HIS A 1 98 ? -6.045 -13.654 -5.083 1.00 93.56 98 HIS A C 1
ATOM 722 O O . HIS A 1 98 ? -6.764 -13.635 -4.085 1.00 93.56 98 HIS A O 1
ATOM 728 N N . ALA A 1 99 ? -5.286 -14.711 -5.387 1.00 93.69 99 ALA A N 1
ATOM 729 C CA . ALA A 1 99 ? -5.222 -15.912 -4.556 1.00 93.69 99 ALA A CA 1
ATOM 730 C C . ALA A 1 99 ? -4.580 -15.668 -3.176 1.00 93.69 99 ALA A C 1
ATOM 732 O O . ALA A 1 99 ? -4.794 -16.457 -2.256 1.00 93.69 99 ALA A O 1
ATOM 733 N N . SER A 1 100 ? -3.814 -14.584 -3.030 1.00 89.62 100 SER A N 1
ATOM 734 C CA . SER A 1 100 ? -3.119 -14.218 -1.790 1.00 89.62 100 SER A CA 1
ATOM 735 C C . SER A 1 100 ? -3.955 -13.334 -0.852 1.00 89.62 100 SER A C 1
ATOM 737 O O . SER A 1 100 ? -3.518 -13.046 0.266 1.00 89.62 100 SER A O 1
ATOM 739 N N . GLY A 1 101 ? -5.177 -12.985 -1.275 1.00 77.81 101 GLY A N 1
ATOM 740 C CA . GLY A 1 101 ? -6.181 -12.270 -0.486 1.00 77.81 101 GLY A CA 1
ATOM 741 C C . GLY A 1 101 ? -6.140 -10.763 -0.628 1.00 77.81 101 GLY A C 1
ATOM 742 O O . GLY A 1 101 ? -7.172 -10.166 -0.257 1.00 77.81 101 GLY A O 1
#

Radius of gyration: 13.59 Å; chains: 1; bounding box: 30×31×31 Å

Secondary structure (DSSP, 8-state):
-HHHHHHHH-GGG-EEEEEEETTEEEETTTTEEEEEEHHHHHHHHTTT-SEEEEEETTTTTT-S---HHHHHHHHHT-SSEEEEES----HHHHHHHHHT-

Sequence (101 aa):
FATALRDAVGRDKVIGAVDSRGGHIVVHGWKTALPLTAVEAVQALEPYCDEFLYTHVDTEGLMTGTSIDAILAVRAATSRRLTAAGGITTRAEIDALHASG

Foldseek 3Di:
DLVVVCVVPNQAPDEAEFEDDPQFGADPVRPDTDPHGSLRSCLVCQVRHQEYEYEDANQAPVLPADDPVSQLSNVVSDPHHYDYHGNHNDPVSVVVVVVSD

pLDDT: mean 95.33, std 3.27, range [77.81, 98.38]